Protein AF-A0A8H7C8A6-F1 (afdb_monomer)

Solvent-accessible surface area (backbone atoms only — not comparable to full-atom values): 5848 Å² total; per-residue (Å²): 137,82,89,83,89,79,90,75,81,80,80,79,80,85,70,86,71,84,76,72,84,81,72,54,75,74,82,72,48,94,71,92,71,78,58,69,72,51,64,73,58,47,42,82,43,96,82,74,62,36,37,39,33,76,46,77,84,58,88,61,78,59,82,88,45,55,70,71,57,51,63,60,31,73,43,72,44,77,44,68,86,82,126

Structure (mmCIF, N/CA/C/O backbone):
data_AF-A0A8H7C8A6-F1
#
_entry.id   AF-A0A8H7C8A6-F1
#
loop_
_atom_site.group_PDB
_atom_site.id
_atom_site.type_symbol
_atom_site.label_atom_id
_atom_site.label_alt_id
_atom_site.label_comp_id
_atom_site.label_asym_id
_atom_site.label_entity_id
_atom_site.label_seq_id
_atom_site.pdbx_PDB_ins_code
_atom_site.Cartn_x
_atom_site.Cartn_y
_atom_site.Cartn_z
_atom_site.occupancy
_atom_site.B_iso_or_equiv
_atom_site.auth_seq_id
_atom_site.auth_comp_id
_atom_site.auth_asym_id
_atom_site.auth_atom_id
_atom_site.pdbx_PDB_model_num
ATOM 1 N N . MET A 1 1 ? 52.246 40.646 -25.058 1.00 49.81 1 MET A N 1
ATOM 2 C CA . MET A 1 1 ? 51.368 41.838 -25.014 1.00 49.81 1 MET A CA 1
ATOM 3 C C . MET A 1 1 ? 50.675 41.977 -26.362 1.00 49.81 1 MET A C 1
ATOM 5 O O . MET A 1 1 ? 51.282 41.597 -27.349 1.00 49.81 1 MET A O 1
ATOM 9 N N . LEU A 1 2 ? 49.452 42.522 -26.352 1.00 39.59 2 LEU A N 1
ATOM 10 C CA . LEU A 1 2 ? 48.446 42.630 -27.429 1.00 39.59 2 LEU A CA 1
ATOM 11 C C . LEU A 1 2 ? 47.700 41.317 -27.727 1.00 39.59 2 LEU A C 1
ATOM 13 O O . LEU A 1 2 ? 48.227 40.422 -28.368 1.00 39.59 2 LEU A O 1
ATOM 17 N N . LEU A 1 3 ? 46.546 41.047 -27.104 1.00 48.72 3 LEU A N 1
ATOM 18 C CA . LEU A 1 3 ? 45.209 41.637 -27.333 1.00 48.72 3 LEU A CA 1
ATOM 19 C C . LEU A 1 3 ? 44.791 41.687 -28.807 1.00 48.72 3 LEU A C 1
ATOM 21 O O . LEU A 1 3 ? 45.158 42.613 -29.522 1.00 48.72 3 LEU A O 1
ATOM 25 N N . SER A 1 4 ? 43.858 40.811 -29.187 1.00 45.97 4 SER A N 1
ATOM 26 C CA . SER A 1 4 ? 42.667 41.230 -29.942 1.00 45.97 4 SER A CA 1
ATOM 27 C C . SER A 1 4 ? 41.536 40.219 -29.738 1.00 45.97 4 SER A C 1
ATOM 29 O O . SER A 1 4 ? 41.581 39.085 -30.203 1.00 45.97 4 SER A O 1
ATOM 31 N N . ARG A 1 5 ? 40.513 40.650 -28.998 1.00 58.16 5 ARG A N 1
ATOM 32 C CA . ARG A 1 5 ? 39.178 40.053 -28.994 1.00 58.16 5 ARG A CA 1
ATOM 33 C C . ARG A 1 5 ? 38.498 40.436 -30.307 1.00 58.16 5 ARG A C 1
ATOM 35 O O . ARG A 1 5 ? 38.399 41.629 -30.577 1.00 58.16 5 ARG A O 1
ATOM 42 N N . VAL A 1 6 ? 37.948 39.474 -31.045 1.00 54.91 6 VAL A N 1
ATOM 43 C CA . VAL A 1 6 ? 36.857 39.752 -31.988 1.00 54.91 6 VAL A CA 1
ATOM 44 C C . VAL A 1 6 ? 35.682 38.831 -31.686 1.00 54.91 6 VAL A C 1
ATOM 46 O O . VAL A 1 6 ? 35.783 37.612 -31.595 1.00 54.91 6 VAL A O 1
ATOM 49 N N . LEU A 1 7 ? 34.585 39.526 -31.442 1.00 55.44 7 LEU A N 1
ATOM 50 C CA . LEU A 1 7 ? 33.224 39.148 -31.129 1.00 55.44 7 LEU A CA 1
ATOM 51 C C . LEU A 1 7 ? 32.649 38.124 -32.130 1.00 55.44 7 LEU A C 1
ATOM 53 O O . LEU A 1 7 ? 32.345 38.473 -33.265 1.00 55.44 7 LEU A O 1
ATOM 57 N N . SER A 1 8 ? 32.430 36.882 -31.698 1.00 52.47 8 SER A N 1
ATOM 58 C CA . SER A 1 8 ? 31.551 35.940 -32.403 1.00 52.47 8 SER A CA 1
ATOM 59 C C . SER A 1 8 ? 30.200 35.940 -31.694 1.00 52.47 8 SER A C 1
ATOM 61 O O . SER A 1 8 ? 30.068 35.393 -30.597 1.00 52.47 8 SER A O 1
ATOM 63 N N . LEU A 1 9 ? 29.216 36.598 -32.314 1.00 52.72 9 LEU A N 1
ATOM 64 C CA . LEU A 1 9 ? 27.816 36.618 -31.899 1.00 52.72 9 LEU A CA 1
ATOM 65 C C . LEU A 1 9 ? 27.327 35.192 -31.614 1.00 52.72 9 LEU A C 1
ATOM 67 O O . LEU A 1 9 ? 27.294 34.336 -32.495 1.00 52.72 9 LEU A O 1
ATOM 71 N N . GLY A 1 10 ? 26.920 34.955 -30.368 1.00 48.84 10 GLY A N 1
ATOM 72 C CA . GLY A 1 10 ? 26.229 33.737 -29.979 1.00 48.84 10 GLY A CA 1
ATOM 73 C C . GLY A 1 10 ? 24.864 33.669 -30.655 1.00 48.84 10 GLY A C 1
ATOM 74 O O . GLY A 1 10 ? 23.941 34.390 -30.272 1.00 48.84 10 GLY A O 1
ATOM 75 N N . LEU A 1 11 ? 24.723 32.766 -31.622 1.00 50.25 11 LEU A N 1
ATOM 76 C CA . LEU A 1 11 ? 23.422 32.351 -32.120 1.00 50.25 11 LEU A CA 1
ATOM 77 C C . LEU A 1 11 ? 22.792 31.441 -31.056 1.00 50.25 11 LEU A C 1
ATOM 79 O O . LEU A 1 11 ? 23.087 30.251 -30.964 1.00 50.25 11 LEU A O 1
ATOM 83 N N . ARG A 1 12 ? 21.954 32.020 -30.191 1.00 54.50 12 ARG A N 1
ATOM 84 C CA . ARG A 1 12 ? 21.098 31.254 -29.280 1.00 54.50 12 ARG A CA 1
ATOM 85 C C . ARG A 1 12 ? 20.021 30.573 -30.122 1.00 54.50 12 ARG A C 1
ATOM 87 O O . ARG A 1 12 ? 18.966 31.150 -30.364 1.00 54.50 12 ARG A O 1
ATOM 94 N N . THR A 1 13 ? 20.280 29.353 -30.578 1.00 53.53 13 THR A N 1
ATOM 95 C CA . THR A 1 13 ? 19.267 28.483 -31.184 1.00 53.53 13 THR A CA 1
ATOM 96 C C . THR A 1 13 ? 18.342 27.951 -30.090 1.00 53.53 13 THR A C 1
ATOM 98 O O . THR A 1 13 ? 18.444 26.826 -29.608 1.00 53.53 13 THR A O 1
ATOM 101 N N . GLY A 1 14 ? 17.419 28.803 -29.653 1.00 56.66 14 GLY A N 1
ATOM 102 C CA . GLY A 1 14 ? 16.292 28.399 -28.828 1.00 56.66 14 GLY A CA 1
ATOM 103 C C . GLY A 1 14 ? 15.260 27.650 -29.663 1.00 56.66 14 GLY A C 1
ATOM 104 O O . GLY A 1 14 ? 14.270 28.248 -30.047 1.00 56.66 14 GLY A O 1
ATOM 105 N N . LEU A 1 15 ? 15.471 26.357 -29.925 1.00 60.81 15 LEU A N 1
ATOM 106 C CA . LEU A 1 15 ? 14.432 25.428 -30.394 1.00 60.81 15 LEU A CA 1
ATOM 107 C C . LEU A 1 15 ? 14.687 24.025 -29.827 1.00 60.81 15 LEU A C 1
ATOM 109 O O . LEU A 1 15 ? 14.867 23.046 -30.543 1.00 60.81 15 LEU A O 1
ATOM 113 N N . GLY A 1 16 ? 14.668 23.915 -28.500 1.00 57.16 16 GLY A N 1
ATOM 114 C CA . GLY A 1 16 ? 14.492 22.634 -27.815 1.00 57.16 16 GLY A CA 1
ATOM 115 C C . GLY A 1 16 ? 13.037 22.168 -27.892 1.00 57.16 16 GLY A C 1
ATOM 116 O O . GLY A 1 16 ? 12.408 21.949 -26.857 1.00 57.16 16 GLY A O 1
ATOM 117 N N . ALA A 1 17 ? 12.467 22.067 -29.096 1.00 63.00 17 ALA A N 1
ATOM 118 C CA . ALA A 1 17 ? 11.198 21.382 -29.277 1.00 63.00 17 ALA A CA 1
ATOM 119 C C . ALA A 1 17 ? 11.446 19.906 -28.955 1.00 63.00 17 ALA A C 1
ATOM 121 O O . ALA A 1 17 ? 12.254 19.242 -29.602 1.00 63.00 17 ALA A O 1
ATOM 122 N N . ARG A 1 18 ? 10.794 19.398 -27.909 1.00 62.94 18 ARG A N 1
ATOM 123 C CA . ARG A 1 18 ? 10.774 17.968 -27.597 1.00 62.94 18 ARG A CA 1
ATOM 124 C C . ARG A 1 18 ? 10.067 17.250 -28.747 1.00 62.94 18 ARG A C 1
ATOM 126 O O . ARG A 1 18 ? 8.849 17.108 -28.722 1.00 62.94 18 ARG A O 1
ATOM 133 N N . LEU A 1 19 ? 10.819 16.855 -29.771 1.00 66.88 19 LEU A N 1
ATOM 134 C CA . LEU A 1 19 ? 10.316 16.044 -30.872 1.00 66.88 19 LEU A CA 1
ATOM 135 C C . LEU A 1 19 ? 9.961 14.671 -30.296 1.00 66.88 19 LEU A C 1
ATOM 137 O O . LEU A 1 19 ? 10.836 13.911 -29.880 1.00 66.88 19 LEU A O 1
ATOM 141 N N . PHE A 1 20 ? 8.666 14.380 -30.190 1.00 69.56 20 PHE A N 1
ATOM 142 C CA . PHE A 1 20 ? 8.210 13.042 -29.839 1.00 69.56 20 PHE A CA 1
ATOM 143 C C . PHE A 1 20 ? 8.539 12.088 -30.992 1.00 69.56 20 PHE A C 1
ATOM 145 O O . PHE A 1 20 ? 8.360 12.439 -32.156 1.00 69.56 20 PH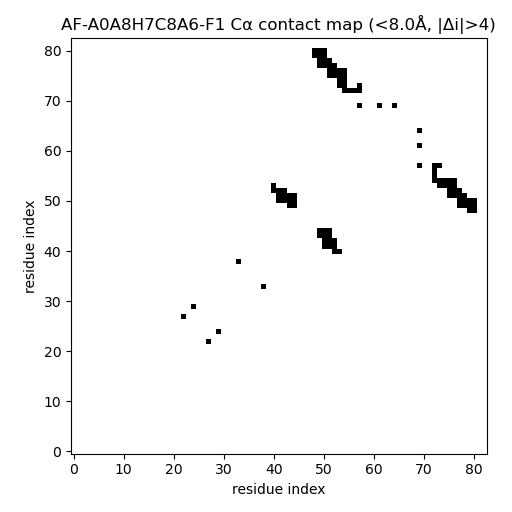E A O 1
ATOM 152 N N . SER A 1 21 ? 9.034 10.892 -30.661 1.00 68.31 21 SER A N 1
ATOM 153 C CA . SER A 1 21 ? 9.352 9.852 -31.647 1.00 68.31 21 SER A CA 1
ATOM 154 C C . SER A 1 21 ? 8.115 9.521 -32.484 1.00 68.31 21 SER A C 1
ATOM 156 O O . SER A 1 21 ? 7.092 9.124 -31.927 1.00 68.31 21 SER A O 1
ATOM 158 N N . THR A 1 22 ? 8.207 9.684 -33.804 1.00 68.38 22 THR A N 1
ATOM 159 C CA . THR A 1 22 ? 7.127 9.424 -34.775 1.00 68.38 22 THR A CA 1
ATOM 160 C C . THR A 1 22 ? 7.137 7.995 -35.324 1.00 68.38 22 THR A C 1
ATOM 162 O O . THR A 1 22 ? 6.298 7.644 -36.150 1.00 68.38 22 THR A O 1
ATOM 165 N N . THR A 1 23 ? 8.069 7.151 -34.872 1.00 70.69 23 THR A N 1
ATOM 166 C CA . THR A 1 23 ? 8.133 5.729 -35.239 1.00 70.69 23 THR A CA 1
ATOM 167 C C . THR A 1 23 ? 6.856 5.006 -34.814 1.00 70.69 23 THR A C 1
ATOM 169 O O . THR A 1 23 ? 6.456 5.094 -33.649 1.00 70.69 23 THR A O 1
ATOM 172 N N . SER A 1 24 ? 6.231 4.271 -35.739 1.00 68.75 24 SER A N 1
ATOM 173 C CA . SER A 1 24 ? 5.036 3.476 -35.450 1.00 68.75 24 SER A CA 1
ATOM 174 C C . SER A 1 24 ? 5.326 2.462 -34.331 1.00 68.75 24 SER A C 1
ATOM 176 O O . SER A 1 24 ? 6.425 1.917 -34.228 1.00 68.75 24 SER A O 1
ATOM 178 N N . ALA A 1 25 ? 4.341 2.190 -33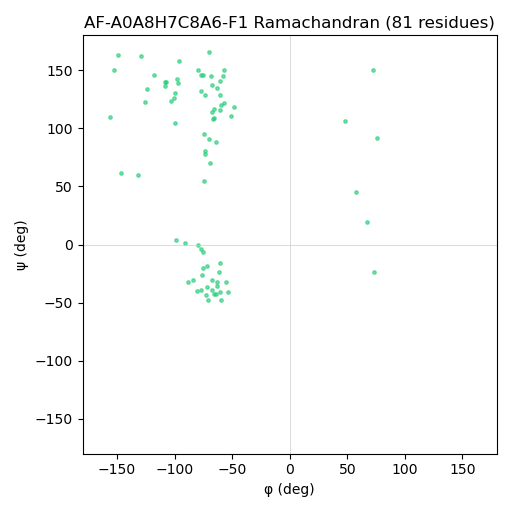.469 1.00 63.09 25 ALA A N 1
ATOM 179 C CA . ALA A 1 25 ? 4.504 1.254 -32.347 1.00 63.09 25 ALA A CA 1
ATOM 180 C C . ALA A 1 25 ? 4.864 -0.182 -32.790 1.00 63.09 25 ALA A C 1
ATOM 182 O O . ALA A 1 25 ? 5.308 -0.981 -31.969 1.00 63.09 25 ALA A O 1
ATOM 183 N N . VAL A 1 26 ? 4.671 -0.490 -34.076 1.00 63.19 26 VAL A N 1
ATOM 184 C CA . VAL A 1 26 ? 4.957 -1.784 -34.703 1.00 63.19 26 VAL A CA 1
ATOM 185 C C . VAL A 1 26 ? 6.449 -1.920 -35.046 1.00 63.19 26 VAL A C 1
ATOM 187 O O . VAL A 1 26 ? 7.027 -2.967 -34.776 1.00 63.19 26 VAL A O 1
ATOM 190 N N . GLU A 1 27 ? 7.096 -0.852 -35.532 1.00 68.38 27 GLU A N 1
ATOM 191 C CA . GLU A 1 27 ? 8.550 -0.796 -35.807 1.00 68.38 27 GLU A CA 1
ATOM 192 C C . GLU A 1 27 ? 9.394 -0.854 -34.521 1.00 68.38 27 GLU A C 1
ATOM 194 O O . GLU A 1 27 ? 10.499 -1.388 -34.504 1.00 68.38 27 GLU A O 1
ATOM 199 N N . ALA A 1 28 ? 8.862 -0.336 -33.409 1.00 70.38 28 ALA A N 1
ATOM 200 C CA . ALA A 1 28 ? 9.562 -0.284 -32.122 1.00 70.38 28 ALA A CA 1
ATOM 201 C C . ALA A 1 28 ? 9.639 -1.638 -31.377 1.00 70.38 28 ALA A C 1
ATOM 203 O O . ALA A 1 28 ? 10.305 -1.724 -30.341 1.00 70.38 28 ALA A O 1
ATOM 204 N N . GLY A 1 29 ? 8.964 -2.680 -31.878 1.00 77.00 29 GLY A N 1
ATOM 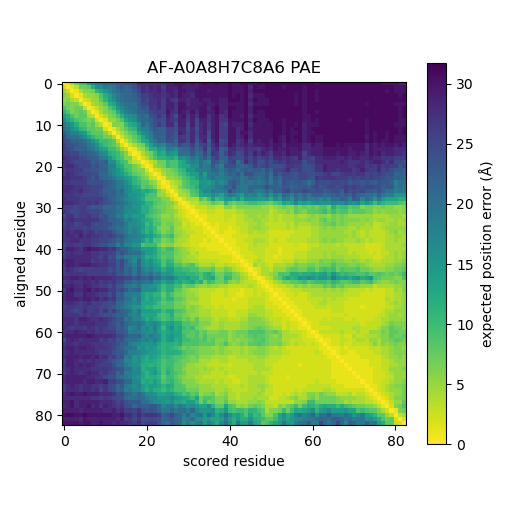205 C CA . GLY A 1 29 ? 8.886 -4.004 -31.257 1.00 77.00 29 GLY A CA 1
ATOM 206 C C . GLY A 1 29 ? 8.000 -4.054 -30.000 1.00 77.00 29 GLY A C 1
ATOM 207 O O . GLY A 1 29 ? 7.852 -3.085 -29.251 1.00 77.00 29 GLY A O 1
ATOM 208 N N . TYR A 1 30 ? 7.387 -5.212 -29.733 1.00 83.56 30 TYR A N 1
ATOM 209 C CA . TYR A 1 30 ? 6.566 -5.397 -28.532 1.00 83.56 30 TYR A CA 1
ATOM 210 C C . TYR A 1 30 ? 7.434 -5.355 -27.266 1.00 83.56 30 TYR A C 1
ATOM 212 O O . TYR A 1 30 ? 8.251 -6.240 -27.015 1.00 83.56 30 TYR A O 1
ATOM 220 N N . LYS A 1 31 ? 7.235 -4.328 -26.432 1.00 85.56 31 LYS A N 1
ATOM 221 C CA . LYS A 1 31 ? 7.924 -4.179 -25.145 1.00 85.56 31 LYS A CA 1
ATOM 222 C C . LYS A 1 31 ? 7.029 -4.610 -23.992 1.00 85.56 31 LYS A C 1
ATOM 224 O O . LYS A 1 31 ? 5.969 -4.019 -23.782 1.00 85.56 31 LYS A O 1
ATOM 229 N N . LEU A 1 32 ? 7.523 -5.523 -23.153 1.00 87.94 32 LEU A N 1
ATOM 230 C CA . LEU A 1 32 ? 6.892 -5.821 -21.867 1.00 87.94 32 LEU A CA 1
ATOM 231 C C . LEU A 1 32 ? 6.841 -4.556 -21.002 1.00 87.94 32 LEU A C 1
ATOM 233 O O . LEU A 1 32 ? 7.858 -3.929 -20.685 1.00 87.94 32 LEU A O 1
ATOM 237 N N . LYS A 1 33 ? 5.626 -4.157 -20.631 1.00 89.94 33 LYS A N 1
ATOM 238 C CA . LYS A 1 33 ? 5.382 -3.005 -19.764 1.00 89.94 33 LYS A CA 1
ATOM 239 C C . LYS A 1 33 ? 5.189 -3.492 -18.338 1.00 89.94 33 LYS A C 1
ATOM 241 O O . LYS A 1 33 ? 4.493 -4.469 -18.090 1.00 89.94 33 LYS A O 1
ATOM 246 N N . SER A 1 34 ? 5.764 -2.770 -17.382 1.00 90.38 34 SER A N 1
ATOM 247 C CA . SER A 1 34 ? 5.500 -3.044 -15.971 1.00 90.38 34 SER A CA 1
ATOM 248 C C . SER A 1 34 ? 4.024 -2.803 -15.652 1.00 90.38 34 SER A C 1
ATOM 250 O O . SER A 1 34 ? 3.479 -1.755 -16.012 1.00 90.38 34 SER A O 1
ATOM 252 N N . HIS A 1 35 ? 3.400 -3.725 -14.915 1.00 93.69 35 HIS A N 1
ATOM 253 C CA . HIS A 1 35 ? 2.032 -3.551 -14.439 1.00 93.69 35 HIS A CA 1
ATOM 254 C C . HIS A 1 35 ? 1.943 -2.305 -13.545 1.00 93.69 35 HIS A C 1
ATOM 256 O O . HIS A 1 35 ? 2.563 -2.216 -12.478 1.00 93.69 35 HIS A O 1
ATOM 262 N N . SER A 1 36 ? 1.181 -1.311 -13.998 1.00 93.38 36 SER A N 1
ATOM 263 C CA . SER A 1 36 ? 1.152 0.021 -13.387 1.00 93.38 36 SER A CA 1
ATOM 264 C C . SER A 1 36 ? 0.629 -0.013 -11.947 1.00 93.38 36 SER A C 1
ATOM 266 O O . SER A 1 36 ? 1.138 0.706 -11.085 1.00 93.38 36 SER A O 1
ATOM 268 N N . GLY A 1 37 ? -0.336 -0.891 -11.658 1.00 93.56 37 GLY A N 1
ATOM 269 C CA . GLY A 1 37 ? -0.876 -1.096 -10.316 1.00 93.56 37 GLY A CA 1
ATOM 270 C C . GLY A 1 37 ? 0.135 -1.722 -9.357 1.00 93.56 37 GLY A C 1
ATOM 271 O O . GLY A 1 37 ? 0.223 -1.294 -8.203 1.00 93.56 37 GLY A O 1
ATOM 272 N N . ALA A 1 38 ? 0.930 -2.678 -9.848 1.00 90.75 38 ALA A N 1
ATOM 273 C CA . ALA A 1 38 ? 1.930 -3.370 -9.044 1.00 90.75 38 ALA A CA 1
ATOM 274 C C . ALA A 1 38 ? 3.105 -2.441 -8.712 1.00 90.75 38 ALA A C 1
ATOM 276 O O . ALA A 1 38 ? 3.440 -2.268 -7.544 1.00 90.75 38 ALA A O 1
ATOM 277 N N . LYS A 1 39 ? 3.642 -1.724 -9.707 1.00 91.38 39 LYS A N 1
ATOM 278 C CA . LYS A 1 39 ? 4.746 -0.762 -9.516 1.00 91.38 39 LYS A CA 1
ATOM 279 C C . LYS A 1 39 ? 4.446 0.311 -8.456 1.00 91.38 39 LYS A C 1
ATOM 281 O O . LYS A 1 39 ? 5.345 0.817 -7.777 1.00 91.38 39 LYS A O 1
ATOM 286 N N . LYS A 1 40 ? 3.177 0.703 -8.324 1.00 93.25 40 LYS A N 1
ATOM 287 C CA . LYS A 1 40 ? 2.747 1.682 -7.318 1.00 93.25 40 LYS A CA 1
ATOM 288 C C . LYS A 1 40 ? 2.753 1.088 -5.906 1.00 93.25 40 LYS A C 1
ATOM 290 O O . LYS A 1 40 ? 3.228 1.754 -4.992 1.00 93.25 40 LYS A O 1
ATOM 295 N N . ARG A 1 41 ? 2.262 -0.146 -5.755 1.00 91.88 41 ARG A N 1
ATOM 296 C CA . ARG A 1 41 ? 1.988 -0.804 -4.465 1.00 91.88 41 ARG A CA 1
ATOM 297 C C . ARG A 1 41 ? 3.178 -1.566 -3.879 1.00 91.88 41 ARG A C 1
ATOM 299 O O . ARG A 1 41 ? 3.314 -1.613 -2.663 1.00 91.88 41 ARG A O 1
ATOM 306 N N . TRP A 1 42 ? 4.031 -2.130 -4.727 1.00 91.31 42 TRP A N 1
ATOM 307 C CA . TRP A 1 42 ? 5.166 -2.961 -4.328 1.00 91.31 42 TRP A CA 1
ATOM 308 C C . TRP A 1 42 ? 6.477 -2.207 -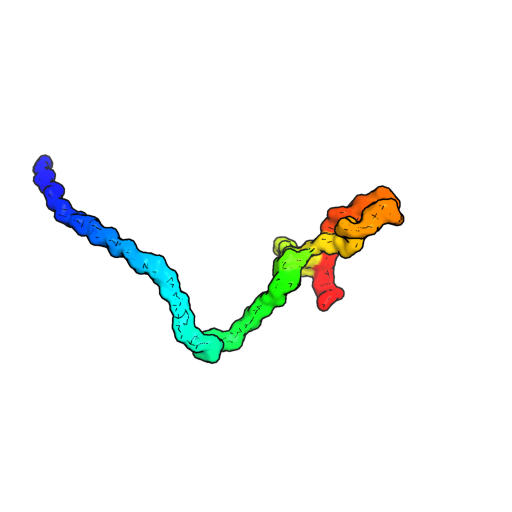4.538 1.00 91.31 42 TRP A C 1
ATOM 310 O O . TRP A 1 42 ? 6.641 -1.503 -5.539 1.00 91.31 42 TRP A O 1
ATOM 320 N N . LYS A 1 43 ? 7.416 -2.343 -3.599 1.00 90.31 43 LYS A N 1
ATOM 321 C CA . LYS A 1 43 ? 8.774 -1.789 -3.719 1.00 90.31 43 LYS A CA 1
ATOM 322 C C . LYS A 1 43 ? 9.799 -2.902 -3.542 1.00 90.31 43 LYS A C 1
ATOM 324 O O . LYS A 1 43 ? 9.669 -3.700 -2.616 1.00 90.31 43 LYS A O 1
ATOM 329 N N . SER A 1 44 ? 10.801 -2.941 -4.415 1.00 88.25 44 SER A N 1
ATOM 330 C CA . SER A 1 44 ? 11.909 -3.891 -4.318 1.00 88.25 44 SER A CA 1
ATOM 331 C C . SER A 1 44 ? 12.790 -3.579 -3.110 1.00 88.25 44 SER A C 1
ATOM 333 O O . SER A 1 44 ? 12.977 -2.416 -2.737 1.00 88.25 44 SER A O 1
ATOM 335 N N . LEU A 1 45 ? 13.311 -4.630 -2.485 1.00 87.25 45 LEU A N 1
ATOM 336 C CA . LEU A 1 45 ? 14.374 -4.534 -1.491 1.00 87.25 45 LEU A CA 1
ATOM 337 C C . LEU A 1 45 ? 15.733 -4.778 -2.156 1.00 87.25 45 LEU A C 1
ATOM 339 O O . LEU A 1 45 ? 15.812 -5.404 -3.211 1.00 87.25 45 LEU A O 1
ATOM 343 N N . ALA A 1 46 ? 16.804 -4.288 -1.530 1.00 84.19 46 ALA A N 1
ATOM 344 C CA . ALA A 1 46 ? 18.164 -4.401 -2.063 1.00 84.19 46 ALA A CA 1
ATOM 345 C C . ALA A 1 46 ? 18.641 -5.859 -2.217 1.00 84.19 46 ALA A C 1
ATOM 347 O O . ALA A 1 46 ? 19.494 -6.137 -3.049 1.00 84.19 46 ALA A O 1
ATOM 348 N N . SER A 1 47 ? 18.061 -6.789 -1.455 1.00 79.88 47 SER A N 1
ATOM 349 C CA . SER A 1 47 ? 18.372 -8.221 -1.504 1.00 79.88 47 SER A CA 1
ATOM 350 C C . SER A 1 47 ? 17.762 -8.966 -2.698 1.00 79.88 47 SER A C 1
ATOM 352 O O . SER A 1 47 ? 18.002 -10.159 -2.835 1.00 79.88 47 SER A O 1
ATOM 354 N N . GLY A 1 48 ? 16.949 -8.311 -3.538 1.00 74.81 48 GLY A N 1
ATOM 355 C CA . GLY A 1 48 ? 16.423 -8.868 -4.796 1.00 74.81 48 GLY A CA 1
ATOM 356 C C . GLY A 1 48 ? 15.332 -9.941 -4.666 1.00 74.81 48 GLY A C 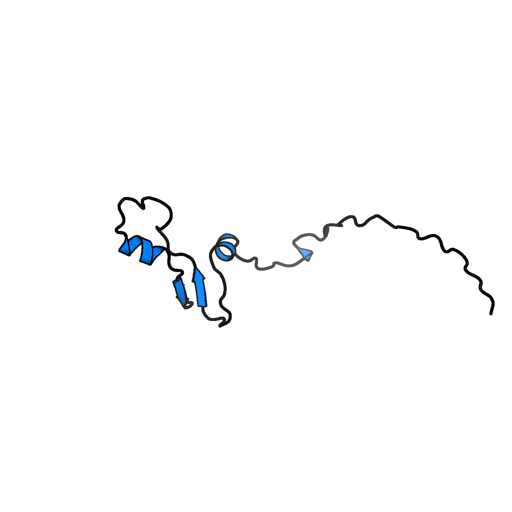1
ATOM 357 O O . GLY A 1 48 ? 14.512 -10.070 -5.566 1.00 74.81 48 GLY A O 1
ATOM 358 N N . ASN A 1 49 ? 15.256 -10.643 -3.534 1.00 79.56 49 ASN A N 1
ATOM 359 C CA . ASN A 1 49 ? 14.386 -11.816 -3.353 1.00 79.56 49 ASN A CA 1
ATOM 360 C C . ASN A 1 49 ? 13.066 -11.505 -2.630 1.00 79.56 49 ASN A C 1
ATOM 362 O O . ASN A 1 49 ? 12.317 -12.409 -2.251 1.00 79.56 49 ASN A O 1
ATOM 366 N N . SER A 1 50 ? 12.801 -10.236 -2.323 1.00 85.12 50 SER A N 1
ATOM 367 C CA . SER A 1 50 ? 11.636 -9.844 -1.531 1.00 85.12 50 SER A CA 1
ATOM 368 C C . SER A 1 50 ? 11.163 -8.435 -1.856 1.00 85.12 50 SER A C 1
ATOM 370 O O . SER A 1 50 ? 11.946 -7.536 -2.182 1.00 85.12 50 SER A O 1
ATOM 372 N N . PHE A 1 51 ? 9.858 -8.233 -1.694 1.00 88.75 51 PHE A N 1
ATOM 373 C CA . PHE A 1 51 ? 9.204 -6.945 -1.880 1.00 88.75 51 PHE A CA 1
ATOM 374 C C . PHE A 1 51 ? 8.577 -6.469 -0.572 1.00 88.75 51 PHE A C 1
ATOM 376 O O . PHE A 1 51 ? 8.063 -7.259 0.223 1.00 88.75 51 PHE A O 1
ATOM 383 N N . LYS A 1 52 ? 8.587 -5.150 -0.365 1.00 90.75 52 LYS A N 1
ATOM 384 C CA . LYS A 1 52 ? 7.860 -4.501 0.730 1.00 90.75 52 LYS A CA 1
ATOM 385 C C . LYS A 1 52 ? 6.526 -3.935 0.244 1.00 90.75 52 LYS A C 1
ATOM 387 O O . LYS A 1 52 ? 6.447 -3.377 -0.857 1.00 90.75 52 LYS A O 1
ATOM 392 N N . ARG A 1 53 ? 5.502 -4.044 1.097 1.00 91.75 53 ARG A N 1
ATOM 393 C CA . ARG A 1 53 ? 4.172 -3.446 0.908 1.00 91.75 53 ARG A CA 1
ATOM 394 C C . ARG A 1 53 ? 3.506 -3.077 2.235 1.00 91.75 53 ARG A C 1
ATOM 396 O O . ARG A 1 53 ? 3.838 -3.631 3.287 1.00 91.75 53 ARG A O 1
ATOM 403 N N . ASP A 1 54 ? 2.488 -2.231 2.161 1.00 92.19 54 ASP A N 1
ATOM 404 C CA . ASP A 1 54 ? 1.615 -1.931 3.299 1.00 92.19 54 ASP A CA 1
ATOM 405 C C . ASP A 1 54 ? 0.560 -3.025 3.501 1.00 92.19 54 ASP A C 1
ATOM 407 O O . ASP A 1 54 ? 0.134 -3.684 2.544 1.00 92.19 54 ASP A O 1
ATOM 411 N N . LYS A 1 55 ? 0.126 -3.237 4.750 1.00 91.44 55 LYS A N 1
ATOM 412 C CA . LYS A 1 55 ? -0.930 -4.208 5.075 1.00 91.44 55 LYS A CA 1
ATOM 413 C C . LYS A 1 55 ? -2.305 -3.668 4.687 1.00 91.44 55 LYS A C 1
ATOM 415 O O . LYS A 1 55 ? -2.597 -2.481 4.806 1.00 91.44 55 LYS A O 1
ATOM 420 N N . ALA A 1 56 ? -3.179 -4.574 4.257 1.00 91.25 56 ALA A N 1
ATOM 421 C CA . ALA A 1 56 ? -4.566 -4.238 3.959 1.00 91.25 56 ALA A CA 1
ATOM 422 C C . ALA A 1 56 ? -5.359 -3.919 5.243 1.00 91.25 56 ALA A C 1
ATOM 424 O O . ALA A 1 56 ? -4.939 -4.253 6.351 1.00 91.25 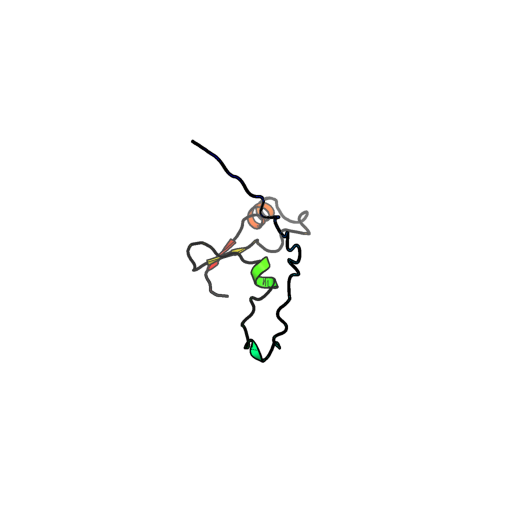56 ALA A O 1
ATOM 425 N N . TYR A 1 57 ? -6.539 -3.310 5.084 1.00 92.00 57 TYR A N 1
ATOM 426 C CA . TYR A 1 57 ? -7.491 -3.007 6.164 1.00 92.00 57 TYR A CA 1
ATOM 427 C C . TYR A 1 57 ? -7.038 -1.963 7.199 1.00 92.00 57 TYR A C 1
ATOM 429 O O . TYR A 1 57 ? -7.634 -1.883 8.274 1.00 92.00 57 TYR A O 1
ATOM 437 N N . HIS A 1 58 ? -6.044 -1.122 6.904 1.00 90.81 58 HIS A N 1
ATOM 438 C CA . HIS A 1 58 ? -5.678 -0.011 7.794 1.00 90.81 58 HIS A CA 1
ATOM 439 C C . HIS A 1 58 ? -6.535 1.254 7.577 1.00 90.81 58 HIS A C 1
ATOM 441 O O . HIS A 1 58 ? -6.772 2.001 8.520 1.00 90.81 58 HIS A O 1
ATOM 447 N N . SER A 1 59 ? -7.026 1.505 6.361 1.00 90.56 59 SER A N 1
ATOM 448 C CA . SER A 1 59 ? -7.491 2.846 5.965 1.00 90.56 59 SER A CA 1
ATOM 449 C C . SER A 1 59 ? -8.865 3.276 6.503 1.00 90.56 59 SER A C 1
ATOM 451 O O . SER A 1 59 ? -9.023 4.432 6.867 1.00 90.56 59 SER A O 1
ATOM 453 N N . HIS A 1 60 ? -9.860 2.383 6.561 1.00 92.50 60 HIS A N 1
ATOM 454 C CA . HIS A 1 60 ? -11.233 2.706 6.994 1.00 92.50 60 HIS A CA 1
ATOM 455 C C . HIS A 1 60 ? -11.718 1.723 8.070 1.00 92.50 60 HIS A C 1
ATOM 457 O O . HIS A 1 60 ? -11.120 0.657 8.251 1.00 92.50 60 HIS A O 1
ATOM 463 N N . LEU A 1 61 ? -12.774 2.082 8.813 1.00 91.19 61 LEU A N 1
ATOM 464 C CA . LEU A 1 61 ? -13.313 1.292 9.936 1.00 91.19 61 LEU A CA 1
ATOM 465 C C . LEU A 1 61 ? -12.259 1.029 11.026 1.00 91.19 61 LEU A C 1
ATOM 467 O O . LEU A 1 61 ? -12.056 -0.097 11.474 1.00 91.19 61 LEU A O 1
ATOM 471 N N . ALA A 1 62 ? -11.505 2.062 11.405 1.00 90.69 62 ALA A N 1
ATOM 472 C CA . ALA A 1 62 ? -10.511 1.963 12.476 1.00 90.69 62 ALA A CA 1
ATOM 473 C C . ALA A 1 62 ? -11.143 1.943 13.881 1.00 90.69 62 ALA A C 1
ATOM 475 O O . ALA A 1 62 ? -10.503 1.474 14.820 1.00 90.69 62 ALA A O 1
ATOM 476 N N . VAL A 1 63 ? -12.383 2.426 14.013 1.00 93.38 63 VAL A N 1
ATOM 477 C CA . VAL A 1 63 ? -13.113 2.547 15.287 1.00 93.38 63 VAL A CA 1
ATOM 478 C C . VAL A 1 63 ? -13.384 1.178 15.918 1.00 93.38 63 VAL A C 1
ATOM 480 O O . VAL A 1 63 ? -13.137 0.994 17.101 1.00 93.38 63 VAL A O 1
ATOM 483 N N . SER A 1 64 ? -13.793 0.185 15.124 1.00 94.50 64 SER A N 1
ATOM 484 C CA . SER A 1 64 ? -14.085 -1.177 15.599 1.00 94.50 64 SER A CA 1
ATOM 485 C C . SER A 1 64 ? -12.840 -2.048 15.814 1.00 94.50 64 SER A C 1
ATOM 487 O O . SER A 1 64 ? -12.942 -3.216 16.189 1.00 94.50 64 SER A O 1
ATOM 489 N N . LYS A 1 65 ? -11.639 -1.520 15.552 1.00 94.69 65 LYS A N 1
ATOM 490 C CA . LYS A 1 65 ? -10.382 -2.269 15.668 1.00 94.69 65 LYS A CA 1
ATOM 491 C C . LYS A 1 65 ? -9.703 -1.939 16.987 1.00 94.69 65 LYS A C 1
ATOM 493 O O . LYS A 1 65 ? -9.453 -0.773 17.290 1.00 94.69 65 LYS A O 1
ATOM 498 N N . SER A 1 66 ? -9.301 -2.979 17.716 1.00 95.81 66 SER A N 1
ATOM 499 C CA . SER A 1 66 ? -8.503 -2.805 18.928 1.00 95.81 66 SER A CA 1
ATOM 500 C C . SER A 1 66 ? -7.199 -2.038 18.637 1.00 95.81 66 SER A C 1
ATOM 502 O O . SER A 1 66 ? -6.638 -2.157 17.537 1.00 95.81 66 SER A O 1
ATOM 504 N N . PRO A 1 67 ? -6.667 -1.271 19.607 1.00 95.06 67 PRO A N 1
ATOM 505 C CA . PRO A 1 67 ? -5.400 -0.554 19.445 1.00 95.06 67 PRO A CA 1
ATOM 506 C C . PRO A 1 67 ? -4.245 -1.465 19.004 1.00 95.06 67 PRO A C 1
ATOM 508 O O . PRO A 1 67 ? -3.500 -1.123 18.084 1.00 95.06 67 PRO A O 1
ATOM 511 N N . ALA A 1 68 ? -4.164 -2.675 19.567 1.00 96.00 68 ALA A N 1
ATOM 512 C CA . ALA A 1 68 ? -3.168 -3.677 19.190 1.00 96.00 68 ALA A CA 1
ATOM 513 C C . ALA A 1 68 ? -3.278 -4.092 17.710 1.00 96.00 68 ALA A C 1
ATOM 515 O O . ALA A 1 68 ? -2.267 -4.212 17.012 1.00 96.00 68 ALA A O 1
ATOM 516 N N . ARG A 1 69 ? -4.504 -4.261 17.191 1.00 94.88 69 ARG A N 1
ATOM 517 C CA . ARG A 1 69 ? -4.731 -4.584 15.775 1.00 94.88 69 ARG A CA 1
ATOM 518 C C . ARG A 1 69 ? -4.297 -3.435 14.870 1.00 94.88 69 ARG A C 1
ATOM 520 O O . ARG A 1 69 ? -3.645 -3.698 13.863 1.00 94.88 69 ARG A O 1
ATOM 527 N N . LYS A 1 70 ? -4.601 -2.184 15.231 1.00 94.06 70 LYS A N 1
ATOM 528 C CA . LYS A 1 70 ? -4.160 -0.997 14.475 1.00 94.06 70 LYS A CA 1
ATOM 529 C C . LYS A 1 70 ? -2.633 -0.919 14.397 1.00 94.06 70 LYS A C 1
ATOM 531 O O . LYS A 1 70 ? -2.095 -0.836 13.299 1.00 94.06 70 LYS A O 1
ATOM 536 N N . ASN A 1 71 ? -1.939 -1.092 15.524 1.00 94.81 71 ASN A N 1
ATOM 537 C CA . ASN A 1 71 ? -0.472 -1.101 15.568 1.00 94.81 71 ASN A CA 1
ATOM 538 C C . ASN A 1 71 ? 0.156 -2.252 14.759 1.00 94.81 71 ASN A C 1
ATOM 540 O O . ASN A 1 71 ? 1.2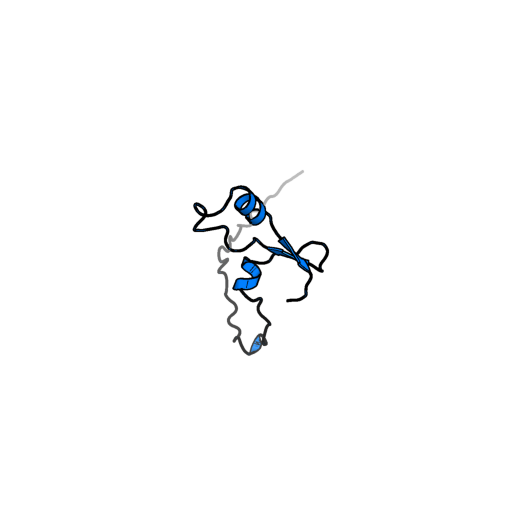33 -2.129 14.187 1.00 94.81 71 ASN A O 1
ATOM 544 N N . ARG A 1 72 ? -0.503 -3.411 14.678 1.00 94.00 72 ARG A N 1
ATOM 545 C CA . ARG A 1 72 ? -0.017 -4.509 13.830 1.00 94.00 72 ARG A CA 1
ATOM 546 C C . ARG A 1 72 ? -0.193 -4.211 12.342 1.00 94.00 72 ARG A C 1
ATOM 548 O O . ARG A 1 72 ? 0.637 -4.654 11.544 1.00 94.00 72 ARG A O 1
ATOM 555 N N . LEU A 1 73 ? -1.284 -3.539 11.975 1.00 93.75 73 LEU A N 1
ATOM 556 C CA . LEU A 1 73 ? -1.620 -3.194 10.594 1.00 93.75 73 LEU A CA 1
ATOM 557 C C . LEU A 1 73 ? -0.793 -2.016 10.063 1.00 93.75 73 LEU A C 1
ATOM 559 O O . LEU A 1 73 ? -0.599 -1.941 8.857 1.00 93.75 73 LEU A O 1
ATOM 563 N N . SER A 1 74 ? -0.301 -1.122 10.924 1.00 91.62 74 SER A N 1
ATOM 564 C CA . SER A 1 74 ? 0.524 0.024 10.506 1.00 91.62 74 SER A CA 1
ATOM 565 C C . SER A 1 74 ? 1.930 -0.380 10.052 1.00 91.62 74 SER A C 1
ATOM 567 O O . SER A 1 74 ? 2.602 0.374 9.356 1.00 91.62 74 SER A O 1
ATOM 569 N N . LYS A 1 75 ? 2.384 -1.581 10.426 1.00 92.50 75 LYS A N 1
ATOM 570 C CA . LYS A 1 75 ? 3.710 -2.099 10.072 1.00 92.50 75 LYS A CA 1
ATOM 571 C C . LYS A 1 75 ? 3.753 -2.594 8.624 1.00 92.50 75 LYS A C 1
ATOM 573 O O . LYS A 1 75 ? 2.920 -3.409 8.217 1.00 92.50 75 LYS A O 1
ATOM 578 N N . THR A 1 76 ? 4.783 -2.179 7.890 1.00 89.06 76 THR A N 1
ATOM 579 C CA . THR A 1 76 ? 5.118 -2.700 6.556 1.00 89.06 76 THR A CA 1
ATOM 580 C C . THR A 1 76 ? 5.422 -4.198 6.623 1.00 89.06 76 THR A C 1
ATOM 582 O O . THR A 1 76 ? 6.033 -4.678 7.578 1.00 89.06 76 THR A O 1
ATOM 585 N N . THR A 1 77 ? 4.975 -4.952 5.618 1.00 86.25 77 THR A N 1
ATOM 586 C CA . THR A 1 77 ? 5.243 -6.396 5.503 1.00 86.25 77 THR A CA 1
ATOM 587 C C . THR A 1 77 ? 6.224 -6.658 4.376 1.00 86.25 77 THR A C 1
ATOM 589 O O . THR A 1 77 ? 6.130 -6.036 3.315 1.00 86.25 77 THR A O 1
ATOM 592 N N . VAL A 1 78 ? 7.139 -7.591 4.619 1.00 84.12 78 VAL A N 1
ATOM 593 C CA . VAL A 1 78 ? 8.062 -8.128 3.622 1.00 84.12 78 VAL A CA 1
ATOM 594 C C . VAL A 1 78 ? 7.542 -9.501 3.214 1.00 84.12 78 VAL A C 1
ATOM 596 O O . VAL A 1 78 ? 7.316 -10.341 4.082 1.00 84.12 78 VAL A O 1
ATOM 599 N N . TYR A 1 79 ? 7.309 -9.698 1.920 1.00 73.69 79 TYR A N 1
ATOM 600 C CA . TYR A 1 79 ? 6.905 -10.986 1.359 1.00 73.69 79 TYR A CA 1
ATOM 601 C C . TYR A 1 79 ? 8.064 -11.582 0.562 1.00 73.69 79 TYR A C 1
ATOM 603 O O . TYR A 1 79 ? 8.727 -10.873 -0.204 1.00 73.69 79 TYR A O 1
ATOM 611 N N . ILE A 1 80 ? 8.284 -12.880 0.761 1.00 65.94 80 ILE A N 1
ATOM 612 C CA . ILE A 1 80 ? 9.084 -13.719 -0.130 1.00 65.94 80 ILE A CA 1
ATOM 613 C C . ILE A 1 80 ? 8.249 -14.048 -1.367 1.00 65.94 80 ILE A C 1
ATOM 615 O O . ILE A 1 80 ? 7.029 -14.145 -1.278 1.00 65.94 80 ILE A O 1
ATOM 619 N N . GLN A 1 81 ? 8.914 -14.158 -2.511 1.00 58.09 81 GLN A N 1
ATOM 620 C CA . GLN A 1 81 ? 8.325 -14.300 -3.843 1.00 58.09 81 GLN A CA 1
ATOM 6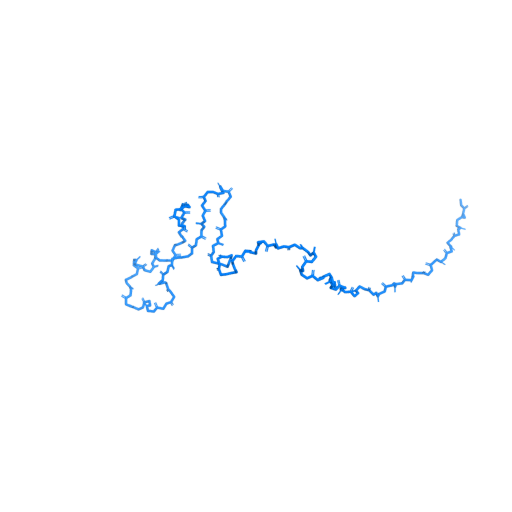21 C C . GLN A 1 81 ? 7.647 -15.670 -4.040 1.00 58.09 81 GLN A C 1
ATOM 623 O O . GLN A 1 81 ? 8.165 -16.534 -4.739 1.00 58.09 81 GLN A O 1
ATOM 628 N N . ILE A 1 82 ? 6.521 -15.890 -3.364 1.00 61.47 82 ILE A N 1
ATOM 629 C CA . ILE A 1 82 ? 5.612 -17.028 -3.550 1.00 61.47 82 ILE A CA 1
ATOM 630 C C . ILE A 1 82 ? 4.194 -16.447 -3.651 1.00 61.47 82 ILE A C 1
ATOM 632 O O . ILE A 1 82 ? 3.343 -16.681 -2.804 1.00 61.47 82 ILE A O 1
ATOM 636 N N . ASP A 1 83 ? 4.010 -15.590 -4.648 1.00 56.03 83 ASP A N 1
ATOM 637 C CA . ASP A 1 83 ? 2.766 -15.026 -5.182 1.00 56.03 83 ASP A CA 1
ATOM 638 C C . ASP A 1 83 ? 3.082 -14.615 -6.633 1.00 56.03 83 ASP A C 1
ATOM 640 O O . ASP A 1 83 ? 2.193 -14.735 -7.504 1.00 56.03 83 ASP A O 1
#

Radius of gyration: 27.72 Å; Cα contacts (8 Å, |Δi|>4): 50; chains: 1; bounding box: 66×60×55 Å

Organism: NCBI:txid192524

InterPro domains:
  IPR001706 Large ribosomal subunit protein bL35 [PR00064] (31-48)
  IPR001706 Large ribosomal subunit protein bL35 [PR00064] (50-64)
  IPR001706 Large ribosomal subunit protein bL35 [PR00064] (65-83)
  IPR001706 Large ribosomal subunit protein bL35 [PTHR33343] (22-78)
  IPR021137 Large ribosomal subunit protein bL35-like [PF01632] (30-78)
  IPR037229 Large ribosomal subunit protein bL35 superfamily [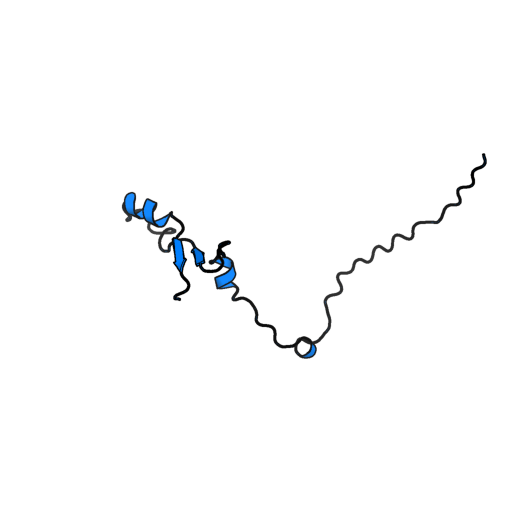G3DSA:4.10.410.60] (32-81)
  IPR037229 Large ribosomal subunit protein bL35 superfamily [SSF143034] (30-78)

Mean predicted aligned error: 14.79 Å

Nearest PDB structures (foldseek):
  6ddg-assembly1_Q  TM=9.351E-01  e=1.151E-03  Staphylococcus aureus
  7p7u-assembly1_7  TM=9.345E-01  e=2.703E-03  Enterococcus faecalis
  7azs-assembly1_L35A  TM=8.988E-01  e=5.569E-03  Thermus thermophilus HB8
  4ce4-assembly1_8  TM=9.095E-01  e=1.492E-02  Sus scrofa domesticus
  7pkt-assembly1_B  TM=6.487E-01  e=4.269E-02  Chlamydomonas reinhardtii

pLDDT: mean 77.83, std 16.31, range [39.59, 96.0]

Foldseek 3Di:
DDDDDDDDDDPPPPDPPVDDDPDDPVVVDDDDDDDPVCVVAWDDDPVRFKIKGAAPPQPPPCVPDDPVRNVVRRDIDIDGPPD

Secondary structure (DSSP, 8-state):
------------------------TTTT--PPPP-HHHHHH-EE-TTSSEEEEPPTT-SS--TTS-HHHHHHHSS-EEEES--

Sequence (83 aa):
MLLSRVLSLGLRTGLGARLFSTTSAVEAGYKLKSHSGAKKRWKSLASGNSFKRDKAYHSHLAVSKSPARKNRLSKTTVYIQID